Protein AF-A0A534MT32-F1 (afdb_monomer)

Radius of gyration: 15.55 Å; Cα contacts (8 Å, |Δi|>4): 266; chains: 1; bounding box: 40×32×45 Å

Nearest PDB structures (foldseek):
  3tm1-assembly1_A  TM=8.588E-01  e=1.957E-07  Streptantibioticus cattleyicolor
  4ihd-assembly1_A  TM=8.380E-01  e=3.306E-07  Streptantibioticus cattleyicolor
  3s3u-assembly1_A  TM=8.202E-01  e=9.431E-07  Streptantibioticus cattleyicolor
  4ihe-assembly1_A  TM=8.477E-01  e=4.852E-06  Streptantibioticus cattleyicolor
  4ihe-assembly2_B  TM=8.005E-01  e=9.343E-06  Streptantibioticus cattleyicolor

Sequence (139 aa):
MRRRTGCSVVLLTPPAMAFADARGGWPGTYDTAASDLGKTFIERHALLLTGGDVYGFDAAAGIRRFLLERKLASPTGGGKMPAIMGTNIYDLGFADTKGLDYADLGYTACLNASTKPVFEGNVGGGTGATVGPFFGTKG

Secondary structure (DSSP, 8-state):
------EEEEEEEEEEE------SSS--EES-GGGSTT-S--EEEEEEEESSGGGGGGHHHHHHHHHHHTT-SPEETTEE---EEEEE---TTTS--TT--HHHHHHHHHHH--SSPPP-SS-GGGTT--S--TT-S--

Mean predicted aligned error: 4.81 Å

pLDDT: mean 90.81, std 11.31, range [48.75, 98.75]

Structure (mmCIF, N/CA/C/O backbone):
data_AF-A0A534MT32-F1
#
_entry.id   AF-A0A534MT32-F1
#
loop_
_atom_site.group_PDB
_atom_site.id
_atom_site.type_symbol
_atom_site.label_atom_id
_atom_site.label_alt_id
_atom_site.label_comp_id
_atom_site.label_asym_id
_atom_site.label_entity_id
_atom_site.label_seq_id
_atom_site.pdbx_PDB_ins_code
_atom_site.Cartn_x
_atom_site.Cartn_y
_atom_site.Cartn_z
_atom_site.occupancy
_atom_site.B_iso_or_equiv
_atom_site.auth_seq_id
_atom_site.auth_comp_id
_atom_site.auth_asym_id
_atom_site.auth_atom_id
_atom_site.pdbx_PDB_model_num
ATOM 1 N N . MET A 1 1 ? -21.875 4.885 9.426 1.00 48.75 1 MET A N 1
ATOM 2 C CA . MET A 1 1 ? -20.490 5.139 9.883 1.00 48.75 1 MET A CA 1
ATOM 3 C C . MET A 1 1 ? -19.713 5.692 8.699 1.00 48.75 1 MET A C 1
ATOM 5 O O . MET A 1 1 ? -19.973 5.266 7.583 1.00 48.75 1 MET A O 1
ATOM 9 N N . ARG A 1 2 ? -18.835 6.683 8.892 1.00 58.59 2 ARG A N 1
ATOM 10 C CA . ARG A 1 2 ? -17.961 7.169 7.809 1.00 58.59 2 ARG A CA 1
ATOM 11 C C . ARG A 1 2 ? -16.962 6.048 7.486 1.00 58.59 2 ARG A C 1
ATOM 13 O O . ARG A 1 2 ? -16.465 5.426 8.421 1.00 58.59 2 ARG A O 1
ATOM 20 N N . ARG A 1 3 ? -16.690 5.763 6.207 1.00 71.94 3 ARG A N 1
ATOM 21 C CA . ARG A 1 3 ? -15.618 4.828 5.815 1.00 71.94 3 ARG A CA 1
ATOM 22 C C . ARG A 1 3 ? -14.304 5.354 6.409 1.00 71.94 3 ARG A C 1
ATOM 24 O O . ARG A 1 3 ? -13.888 6.455 6.056 1.00 71.94 3 ARG A O 1
ATOM 31 N N . ARG A 1 4 ? -13.723 4.630 7.371 1.00 86.06 4 ARG A N 1
ATOM 32 C CA . ARG A 1 4 ? -12.519 5.027 8.125 1.00 86.06 4 ARG A CA 1
ATOM 33 C C . ARG A 1 4 ? -11.362 4.070 7.836 1.00 86.06 4 ARG A C 1
ATOM 35 O O . ARG A 1 4 ? -10.800 3.508 8.751 1.00 86.06 4 ARG A O 1
ATOM 42 N N . THR A 1 5 ? -11.054 3.837 6.567 1.00 94.69 5 THR A N 1
ATOM 43 C CA . THR A 1 5 ? -9.884 3.052 6.146 1.00 94.69 5 THR A CA 1
ATOM 44 C C . THR A 1 5 ? -9.323 3.650 4.858 1.00 94.69 5 THR A C 1
ATOM 46 O O . THR A 1 5 ? -9.967 4.510 4.248 1.00 94.69 5 THR A O 1
ATOM 49 N N . GLY A 1 6 ? -8.142 3.212 4.437 1.00 95.81 6 GLY A N 1
ATOM 50 C CA . GLY A 1 6 ? -7.504 3.705 3.226 1.00 95.81 6 GLY A CA 1
ATOM 51 C C . GLY A 1 6 ? -6.162 3.040 2.949 1.00 95.81 6 GLY A C 1
ATOM 52 O O . GLY A 1 6 ? -5.774 2.070 3.597 1.00 95.81 6 GLY A O 1
ATOM 53 N N . CYS A 1 7 ? -5.455 3.587 1.967 1.00 97.44 7 CYS A N 1
ATOM 54 C CA . CYS A 1 7 ? -4.158 3.107 1.514 1.00 97.44 7 CYS A CA 1
ATOM 55 C C . CYS A 1 7 ? -3.217 4.298 1.298 1.00 97.44 7 CYS A C 1
ATOM 57 O O . CYS A 1 7 ? -3.627 5.335 0.772 1.00 97.44 7 CYS A O 1
ATOM 59 N N . SER A 1 8 ? -1.964 4.142 1.715 1.00 98.56 8 SER A N 1
ATOM 60 C CA . SER A 1 8 ? -0.849 5.024 1.386 1.00 98.56 8 SER A CA 1
ATOM 61 C C . SER A 1 8 ? 0.154 4.252 0.536 1.00 98.56 8 SER A C 1
ATOM 63 O O . SER A 1 8 ? 0.459 3.092 0.823 1.00 98.56 8 SER A O 1
ATOM 65 N N . VAL A 1 9 ? 0.688 4.910 -0.492 1.00 98.62 9 VAL A N 1
ATOM 66 C CA . VAL A 1 9 ? 1.695 4.330 -1.383 1.00 98.62 9 VAL A CA 1
ATOM 67 C C . VAL A 1 9 ? 2.916 5.230 -1.434 1.00 98.62 9 VAL A C 1
ATOM 69 O O . VAL A 1 9 ? 2.797 6.430 -1.675 1.00 98.62 9 VAL A O 1
ATOM 72 N N . VAL A 1 10 ? 4.093 4.636 -1.262 1.00 98.38 10 VAL A N 1
ATOM 73 C CA . VAL A 1 10 ? 5.375 5.284 -1.553 1.00 98.38 10 VAL A CA 1
ATOM 74 C C . VAL A 1 10 ? 5.863 4.755 -2.894 1.00 98.38 10 VAL A C 1
ATOM 76 O O . VAL A 1 10 ? 6.201 3.580 -2.997 1.00 98.38 10 VAL A O 1
ATOM 79 N N . LEU A 1 11 ? 5.878 5.599 -3.926 1.00 98.00 11 LEU A N 1
ATOM 80 C CA . LEU A 1 11 ? 6.444 5.250 -5.231 1.00 98.00 11 LEU A CA 1
ATOM 81 C C . LEU A 1 11 ? 7.956 5.494 -5.228 1.00 98.00 11 LEU A C 1
ATOM 83 O O . LEU A 1 11 ? 8.417 6.558 -4.819 1.00 98.00 11 LEU A O 1
ATOM 87 N N . LEU A 1 12 ? 8.719 4.519 -5.715 1.00 96.38 12 LEU A N 1
ATOM 88 C CA . LEU A 1 12 ? 10.177 4.569 -5.788 1.00 96.38 12 LEU A CA 1
ATOM 89 C C . LEU A 1 12 ? 10.579 4.831 -7.242 1.00 96.38 12 LEU A C 1
ATOM 91 O O . LEU A 1 12 ? 10.329 4.010 -8.125 1.00 96.38 12 LEU A O 1
ATOM 95 N N . THR A 1 13 ? 11.124 6.019 -7.520 1.00 90.31 13 THR A N 1
ATOM 96 C CA . THR A 1 13 ? 11.591 6.410 -8.861 1.00 90.31 13 THR A CA 1
ATOM 97 C C . THR A 1 13 ? 12.984 7.051 -8.767 1.00 90.31 13 THR A C 1
ATOM 99 O O . THR A 1 13 ? 13.081 8.182 -8.290 1.00 90.31 13 THR A O 1
ATOM 102 N N . PRO A 1 14 ? 14.058 6.368 -9.217 1.00 92.06 14 PRO A N 1
ATOM 103 C CA . PRO A 1 14 ? 14.063 5.002 -9.758 1.00 92.06 14 PRO A CA 1
ATOM 104 C C . PRO A 1 14 ? 13.655 3.949 -8.704 1.00 92.06 14 PRO A C 1
ATOM 106 O O . PRO A 1 14 ? 13.634 4.266 -7.512 1.00 92.06 14 PRO A O 1
ATOM 109 N N . PRO A 1 15 ? 13.321 2.711 -9.120 1.00 93.12 15 PRO A N 1
ATOM 110 C CA . PRO A 1 15 ? 13.141 1.601 -8.188 1.00 93.12 15 PRO A CA 1
ATOM 111 C C . PRO A 1 15 ? 14.349 1.466 -7.258 1.00 93.12 15 PRO A C 1
ATOM 113 O O . PRO A 1 15 ? 15.478 1.765 -7.650 1.00 93.12 15 PRO A O 1
ATOM 116 N N . ALA A 1 16 ? 14.112 1.026 -6.025 1.00 94.50 16 ALA A N 1
ATOM 117 C CA . ALA A 1 16 ? 15.160 0.914 -5.016 1.00 94.50 16 ALA A CA 1
ATOM 118 C C . ALA A 1 16 ? 15.073 -0.422 -4.280 1.00 94.50 16 ALA A C 1
ATOM 120 O O . ALA A 1 16 ? 13.988 -0.985 -4.124 1.00 94.50 16 ALA A O 1
ATOM 121 N N . MET A 1 17 ? 16.215 -0.922 -3.805 1.00 95.00 17 MET A N 1
ATOM 122 C CA . MET A 1 17 ? 16.238 -2.073 -2.905 1.00 95.00 17 MET A CA 1
ATOM 123 C C . MET A 1 17 ? 15.461 -1.746 -1.629 1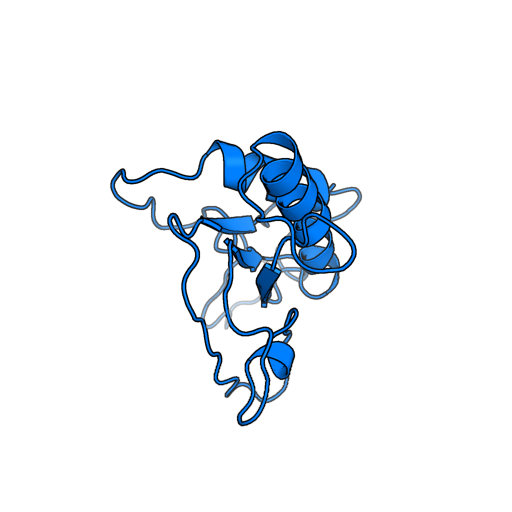.00 95.00 17 MET A C 1
ATOM 125 O O . MET A 1 17 ? 15.680 -0.698 -1.019 1.00 95.00 17 MET A O 1
ATOM 129 N N . ALA A 1 18 ? 14.575 -2.647 -1.218 1.00 95.38 18 ALA A N 1
ATOM 130 C CA . ALA A 1 18 ? 13.809 -2.503 0.012 1.00 95.38 18 ALA A CA 1
ATOM 131 C C . ALA A 1 18 ? 13.861 -3.794 0.824 1.00 95.38 18 ALA A C 1
ATOM 133 O O . ALA A 1 18 ? 13.792 -4.890 0.269 1.00 95.38 18 ALA A O 1
ATOM 134 N N . PHE A 1 19 ? 13.942 -3.640 2.141 1.00 95.81 19 PHE A N 1
ATOM 135 C CA . PHE A 1 19 ? 14.006 -4.716 3.124 1.00 95.81 19 PHE A CA 1
ATOM 136 C C . PHE A 1 19 ? 13.014 -4.409 4.245 1.00 95.81 19 PHE A C 1
ATOM 138 O O . PHE A 1 19 ? 12.740 -3.239 4.521 1.00 95.81 19 PHE A O 1
ATOM 145 N N . ALA A 1 20 ? 12.485 -5.443 4.890 1.00 95.38 20 ALA A N 1
ATOM 146 C CA . ALA A 1 20 ? 11.532 -5.297 5.982 1.00 95.38 20 ALA A CA 1
ATOM 147 C C . ALA A 1 20 ? 11.928 -6.178 7.168 1.00 95.38 20 ALA A C 1
ATOM 149 O O . ALA A 1 20 ? 12.431 -7.283 6.988 1.00 95.38 20 ALA A O 1
ATOM 150 N N . ASP A 1 21 ? 11.659 -5.685 8.374 1.00 95.50 21 ASP A N 1
ATOM 151 C CA . ASP A 1 21 ? 11.805 -6.417 9.631 1.00 95.50 21 ASP A CA 1
ATOM 152 C C . ASP A 1 21 ? 10.470 -6.337 10.381 1.00 95.50 21 ASP A C 1
ATOM 154 O O . ASP A 1 21 ? 10.031 -5.262 10.799 1.00 95.50 21 ASP A O 1
ATOM 158 N N . ALA A 1 22 ? 9.785 -7.473 10.489 1.00 95.19 22 ALA A N 1
ATOM 159 C CA . ALA A 1 22 ? 8.481 -7.568 11.122 1.00 95.19 22 ALA A CA 1
ATOM 160 C C . ALA A 1 22 ? 8.640 -7.984 12.589 1.00 95.19 22 ALA A C 1
ATOM 162 O O . ALA A 1 22 ? 8.960 -9.130 12.891 1.00 95.19 22 ALA A O 1
ATOM 163 N N . ARG A 1 23 ? 8.374 -7.048 13.509 1.00 96.12 23 ARG A N 1
ATOM 164 C CA . ARG A 1 23 ? 8.573 -7.257 14.958 1.00 96.12 23 ARG A CA 1
ATOM 165 C C . ARG A 1 23 ? 7.299 -7.476 15.772 1.00 96.12 23 ARG A C 1
ATOM 167 O O . ARG A 1 23 ? 7.376 -7.758 16.964 1.00 96.12 23 ARG A O 1
ATOM 174 N N . GLY A 1 24 ? 6.129 -7.304 15.161 1.00 93.56 24 GLY A N 1
ATOM 175 C CA . GLY A 1 24 ? 4.850 -7.590 15.813 1.00 93.56 24 GLY A CA 1
ATOM 176 C C . GLY A 1 24 ? 4.616 -9.096 15.954 1.00 93.56 24 GLY A C 1
ATOM 177 O O . GLY A 1 24 ? 5.103 -9.871 15.140 1.00 93.56 24 GLY A O 1
ATOM 178 N N . GLY A 1 25 ? 3.832 -9.515 16.953 1.00 95.38 25 GLY A N 1
ATOM 179 C CA . GLY A 1 25 ? 3.509 -10.937 17.166 1.00 95.38 25 GLY A CA 1
ATOM 180 C C . GLY A 1 25 ? 2.589 -11.550 16.101 1.00 95.38 25 GLY A C 1
ATOM 181 O O . GLY A 1 25 ? 2.528 -12.767 15.972 1.00 95.38 25 GLY A O 1
ATOM 182 N N . TRP A 1 26 ? 1.891 -10.714 15.328 1.00 94.00 26 TRP A N 1
ATOM 183 C CA . TRP A 1 26 ? 1.047 -11.125 14.206 1.00 94.00 26 TRP A CA 1
ATOM 184 C C . TRP A 1 26 ? 1.163 -10.100 13.069 1.00 94.00 26 TRP A C 1
ATOM 186 O O . TRP A 1 26 ? 0.303 -9.234 12.917 1.00 94.00 26 TRP A O 1
ATOM 196 N N . PRO A 1 27 ? 2.257 -10.132 12.293 1.00 94.56 27 PRO A N 1
ATOM 197 C CA . PRO A 1 27 ? 2.470 -9.165 11.232 1.00 94.56 27 PRO A CA 1
ATOM 198 C C . PRO A 1 27 ? 1.712 -9.572 9.963 1.00 94.56 27 PRO A C 1
ATOM 200 O O . PRO A 1 27 ? 1.878 -10.684 9.462 1.00 94.56 27 PRO A O 1
ATOM 203 N N . GLY A 1 28 ? 0.932 -8.657 9.391 1.00 96.56 28 GLY A N 1
ATOM 204 C CA . GLY A 1 28 ? 0.492 -8.777 8.005 1.00 96.56 28 GLY A CA 1
ATOM 205 C C . GLY A 1 28 ? 1.582 -8.248 7.079 1.00 96.56 28 GLY A C 1
ATOM 206 O O . GLY A 1 28 ? 2.019 -7.103 7.205 1.00 96.56 28 GLY A O 1
ATOM 207 N N . THR A 1 29 ? 2.044 -9.072 6.145 1.00 97.19 29 THR A N 1
ATOM 208 C CA . THR A 1 29 ? 3.117 -8.702 5.214 1.00 97.19 29 THR A CA 1
ATOM 209 C C . THR A 1 29 ? 2.724 -9.011 3.780 1.00 97.19 29 THR A C 1
ATOM 211 O O . THR A 1 29 ? 2.041 -9.995 3.502 1.00 97.19 29 THR A O 1
ATOM 214 N N . TYR A 1 30 ? 3.169 -8.155 2.865 1.00 97.69 30 TYR A N 1
ATOM 215 C CA . TYR A 1 30 ? 3.015 -8.334 1.431 1.00 97.69 30 TYR A CA 1
ATOM 216 C C . TYR A 1 30 ? 4.403 -8.354 0.788 1.00 97.69 30 TYR A C 1
ATOM 218 O O . TYR A 1 30 ? 5.114 -7.349 0.822 1.00 97.69 30 TYR A O 1
ATOM 226 N N . ASP A 1 31 ? 4.776 -9.503 0.218 1.00 95.94 31 ASP A N 1
ATOM 227 C CA . ASP A 1 31 ? 6.009 -9.719 -0.563 1.00 95.94 31 ASP A CA 1
ATOM 228 C C . ASP A 1 31 ? 7.327 -9.310 0.138 1.00 95.94 31 ASP A C 1
ATOM 230 O O . ASP A 1 31 ? 8.312 -8.908 -0.491 1.00 95.94 31 ASP A O 1
ATOM 234 N N . THR A 1 32 ? 7.365 -9.401 1.471 1.00 96.31 32 THR A N 1
ATOM 235 C CA . THR A 1 32 ? 8.568 -9.102 2.267 1.00 96.31 32 THR A CA 1
ATOM 236 C C . THR A 1 32 ? 9.610 -10.214 2.169 1.00 96.31 32 THR A C 1
ATOM 238 O O . THR A 1 32 ? 10.795 -9.916 2.071 1.00 96.31 32 THR A O 1
ATOM 241 N N . ALA A 1 33 ? 9.182 -11.481 2.095 1.00 95.31 33 ALA A N 1
ATOM 242 C CA . ALA A 1 33 ? 10.070 -12.648 2.001 1.00 95.31 33 ALA A CA 1
ATOM 243 C C . ALA A 1 33 ? 10.915 -12.681 0.712 1.00 95.31 33 ALA A C 1
ATOM 245 O O . ALA A 1 33 ? 11.964 -13.325 0.657 1.00 95.31 33 ALA A O 1
ATOM 246 N N . ALA A 1 34 ? 10.489 -11.972 -0.339 1.00 92.94 34 ALA A N 1
ATOM 247 C CA . ALA A 1 34 ? 11.285 -11.789 -1.550 1.00 92.94 34 ALA A CA 1
ATOM 248 C C . ALA A 1 34 ? 12.503 -10.867 -1.335 1.00 92.94 34 ALA A C 1
ATOM 250 O O . ALA A 1 34 ? 13.392 -10.844 -2.182 1.00 92.94 34 ALA A O 1
ATOM 251 N N . SER A 1 35 ? 12.567 -10.162 -0.201 1.00 93.50 35 SER A N 1
ATOM 252 C CA . SER A 1 35 ? 13.701 -9.339 0.231 1.00 93.50 35 SER A CA 1
ATOM 253 C C . SER A 1 35 ? 14.510 -9.942 1.379 1.00 93.50 35 SER A C 1
ATOM 255 O O . SER A 1 35 ? 15.334 -9.250 1.969 1.00 93.50 35 SER A O 1
ATOM 257 N N . ASP A 1 36 ? 14.322 -11.221 1.697 1.00 93.38 36 ASP A N 1
ATOM 258 C CA . ASP A 1 36 ? 15.164 -11.885 2.692 1.00 93.38 36 ASP A CA 1
ATOM 259 C C . ASP A 1 36 ? 16.621 -12.030 2.217 1.00 93.38 36 ASP A C 1
ATOM 261 O O . ASP A 1 36 ? 16.964 -11.877 1.038 1.00 93.38 36 ASP A O 1
ATOM 265 N N . LEU A 1 37 ? 17.505 -12.378 3.153 1.00 90.31 37 LEU A N 1
ATOM 266 C CA . LEU A 1 37 ? 18.895 -12.694 2.836 1.00 90.31 37 LEU A CA 1
ATOM 267 C C . LEU A 1 37 ? 18.976 -13.806 1.776 1.00 90.31 37 LEU A C 1
ATOM 269 O O . LEU A 1 37 ? 18.313 -14.841 1.864 1.00 90.31 37 LEU A O 1
ATOM 273 N N . GLY A 1 38 ? 19.812 -13.582 0.760 1.00 91.69 38 GLY A N 1
ATOM 274 C CA . GLY A 1 38 ? 20.023 -14.523 -0.343 1.00 91.69 38 GLY A CA 1
ATOM 275 C C . GLY A 1 38 ? 18.954 -14.492 -1.442 1.00 91.69 38 GLY A C 1
ATOM 276 O O . GLY A 1 38 ? 18.984 -15.346 -2.328 1.00 91.69 38 GLY A O 1
ATOM 277 N N . LYS A 1 39 ? 18.010 -13.542 -1.414 1.00 92.94 39 LYS A N 1
ATOM 278 C CA . LYS A 1 39 ? 17.036 -13.344 -2.498 1.00 92.94 39 LYS A CA 1
ATOM 279 C C . LYS A 1 39 ? 17.549 -12.358 -3.547 1.00 92.94 39 LYS A C 1
ATOM 281 O O . LYS A 1 39 ? 18.399 -11.517 -3.276 1.00 92.94 39 LYS A O 1
ATOM 286 N N . THR A 1 40 ? 17.017 -12.473 -4.762 1.00 89.25 40 THR A N 1
ATOM 287 C CA . THR A 1 40 ? 17.403 -11.648 -5.921 1.00 89.25 40 THR A CA 1
ATOM 288 C C . THR A 1 40 ? 16.318 -10.659 -6.342 1.00 89.25 40 THR A C 1
ATOM 290 O O . THR A 1 40 ? 16.613 -9.660 -6.991 1.00 89.25 40 THR A O 1
ATOM 293 N N . PHE A 1 41 ? 15.063 -10.894 -5.953 1.00 88.94 41 PHE A N 1
ATOM 294 C CA . PHE A 1 41 ? 13.931 -10.025 -6.269 1.00 88.94 41 PHE A CA 1
ATOM 295 C C . PHE A 1 41 ? 13.735 -8.991 -5.154 1.00 88.94 41 PHE A C 1
ATOM 297 O O . PHE A 1 41 ? 12.746 -9.038 -4.429 1.00 88.94 41 PHE A O 1
ATOM 304 N N . ILE A 1 42 ? 14.703 -8.083 -4.982 1.00 92.50 42 ILE A N 1
ATOM 305 C CA . ILE A 1 42 ? 14.799 -7.169 -3.818 1.00 92.50 42 ILE A CA 1
ATOM 306 C C . ILE A 1 42 ? 14.526 -5.692 -4.142 1.00 92.50 42 ILE A C 1
ATOM 308 O O . ILE A 1 42 ? 14.264 -4.892 -3.244 1.00 92.50 42 ILE A O 1
ATOM 312 N N . GLU A 1 43 ? 14.543 -5.316 -5.422 1.00 93.12 43 GLU A N 1
ATOM 313 C CA . GLU A 1 43 ? 14.131 -3.980 -5.856 1.00 93.12 43 GLU A CA 1
ATOM 314 C C . GLU A 1 43 ? 12.608 -3.841 -5.794 1.00 93.12 43 GLU A C 1
ATOM 316 O O . GLU A 1 43 ? 11.862 -4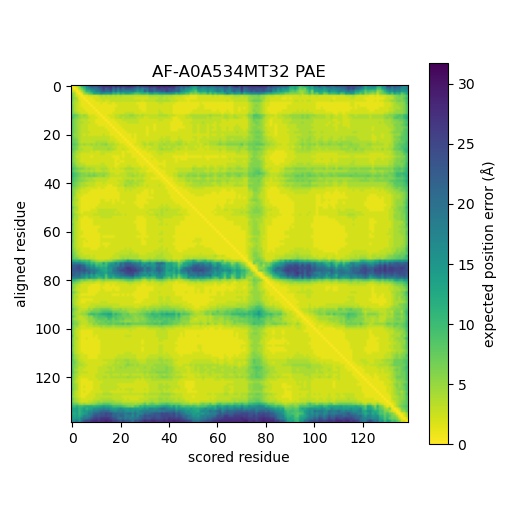.762 -6.139 1.00 93.12 43 GLU A O 1
ATOM 321 N N . ARG A 1 44 ? 12.124 -2.688 -5.337 1.00 95.75 44 ARG A N 1
ATOM 322 C CA . ARG A 1 44 ? 10.703 -2.356 -5.254 1.00 95.75 44 ARG A CA 1
ATOM 323 C C . ARG A 1 44 ? 10.410 -1.087 -6.037 1.00 95.75 44 ARG A C 1
ATOM 325 O O . ARG A 1 44 ? 11.201 -0.149 -6.073 1.00 95.75 44 ARG A O 1
ATOM 332 N N . HIS A 1 45 ? 9.233 -1.080 -6.650 1.00 96.81 45 HIS A N 1
ATOM 333 C CA . HIS A 1 45 ? 8.672 0.065 -7.361 1.00 96.81 45 HIS A CA 1
ATOM 334 C C . HIS A 1 45 ? 7.708 0.847 -6.466 1.00 96.81 45 HIS A C 1
ATOM 336 O O . HIS A 1 45 ? 7.530 2.050 -6.642 1.00 96.81 45 HIS A O 1
ATOM 342 N N . ALA A 1 46 ? 7.069 0.160 -5.516 1.00 98.19 46 ALA A N 1
ATOM 343 C CA . ALA A 1 46 ? 6.139 0.765 -4.580 1.00 98.19 46 ALA A CA 1
ATOM 344 C C . ALA A 1 46 ? 6.190 0.082 -3.208 1.00 98.19 46 ALA A C 1
ATOM 346 O O . ALA A 1 46 ? 6.348 -1.139 -3.121 1.00 98.19 46 ALA A O 1
ATOM 347 N N . LEU A 1 47 ? 5.997 0.876 -2.155 1.00 98.56 47 LEU A N 1
ATOM 348 C CA . LEU A 1 47 ? 5.696 0.398 -0.808 1.00 98.56 47 LEU A CA 1
ATOM 349 C C . LEU A 1 47 ? 4.225 0.682 -0.48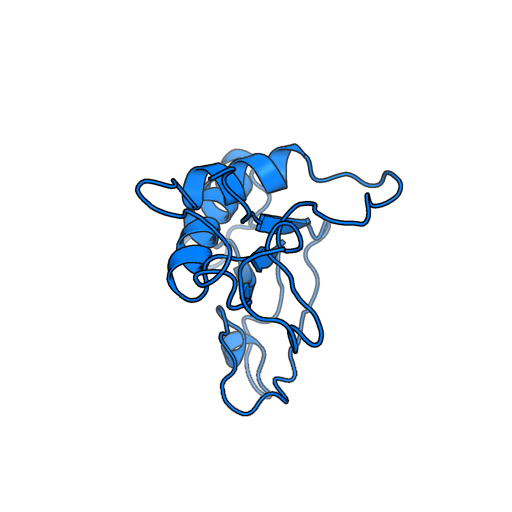0 1.00 98.56 47 LEU A C 1
ATOM 351 O O . LEU A 1 47 ? 3.748 1.794 -0.708 1.00 98.56 47 LEU A O 1
ATOM 355 N N . LEU A 1 48 ? 3.521 -0.315 0.049 1.00 98.62 48 LEU A N 1
ATOM 356 C CA . LEU A 1 48 ? 2.099 -0.293 0.393 1.00 98.62 48 LEU A CA 1
ATOM 357 C C . LEU A 1 48 ? 1.919 -0.277 1.917 1.00 98.62 48 LEU A C 1
ATOM 359 O O . LEU A 1 48 ? 2.375 -1.185 2.608 1.00 98.62 48 LEU A O 1
ATOM 363 N N . LEU A 1 49 ? 1.196 0.722 2.424 1.00 98.44 49 LEU A N 1
ATOM 364 C CA . LEU A 1 49 ? 0.713 0.782 3.804 1.00 98.44 49 LEU A CA 1
ATOM 365 C C . LEU A 1 49 ? -0.812 0.903 3.774 1.00 98.44 49 LEU A C 1
ATOM 367 O O . LEU A 1 49 ? -1.340 1.891 3.261 1.00 98.44 49 LEU A O 1
ATOM 371 N N . THR A 1 50 ? -1.534 -0.088 4.288 1.00 98.25 50 THR A N 1
ATOM 372 C CA . THR A 1 50 ? -2.998 -0.145 4.141 1.00 98.25 50 THR A CA 1
ATOM 373 C C . THR A 1 50 ? -3.723 -0.421 5.450 1.00 98.25 50 THR A C 1
ATOM 375 O O . THR A 1 50 ? -3.261 -1.192 6.284 1.00 98.25 50 THR A O 1
ATOM 378 N N . GLY A 1 51 ? -4.893 0.187 5.610 1.00 96.81 51 GLY A N 1
ATOM 379 C CA . GLY A 1 51 ? -5.907 -0.314 6.530 1.00 96.81 51 GLY A CA 1
ATOM 380 C C . GLY A 1 51 ? -6.643 -1.514 5.927 1.00 96.81 51 GLY A C 1
ATOM 381 O O . GLY A 1 51 ? -6.311 -1.976 4.831 1.00 96.81 51 GLY A O 1
ATOM 382 N N . GLY A 1 52 ? -7.666 -2.009 6.615 1.00 95.38 52 GLY A N 1
ATOM 383 C CA . GLY A 1 52 ? -8.492 -3.118 6.146 1.00 95.38 52 GLY A CA 1
ATOM 384 C C . GLY A 1 52 ? -7.958 -4.506 6.464 1.00 95.38 52 GLY A C 1
ATOM 385 O O . GLY A 1 52 ? -8.511 -5.479 5.954 1.00 95.38 52 GLY A O 1
ATOM 386 N N . ASP A 1 53 ? -6.899 -4.611 7.268 1.00 95.25 53 ASP A N 1
ATOM 387 C CA . ASP A 1 53 ? -6.209 -5.870 7.546 1.00 95.25 53 ASP A CA 1
ATOM 388 C C . ASP A 1 53 ? -5.948 -6.671 6.248 1.00 95.25 53 ASP A C 1
ATOM 390 O O . ASP A 1 53 ? -5.403 -6.121 5.286 1.00 95.25 53 ASP A O 1
ATOM 394 N N . VAL A 1 54 ? -6.282 -7.962 6.196 1.00 95.06 54 VAL A N 1
ATOM 395 C CA . VAL A 1 54 ? -5.993 -8.843 5.055 1.00 95.06 54 VAL A CA 1
ATOM 396 C C . VAL A 1 54 ? -6.683 -8.403 3.763 1.00 95.06 54 VAL A C 1
ATOM 398 O O . VAL A 1 54 ? -6.126 -8.609 2.688 1.00 95.06 54 VAL A O 1
ATOM 401 N N . TYR A 1 55 ? -7.842 -7.741 3.851 1.00 95.56 55 TYR A N 1
ATOM 402 C CA . TYR A 1 55 ? -8.553 -7.208 2.682 1.00 95.56 55 TYR A CA 1
ATOM 403 C C . TYR A 1 55 ? -7.786 -6.050 2.036 1.00 95.56 55 TYR A C 1
ATOM 405 O O . TYR A 1 55 ? -7.834 -5.863 0.823 1.00 95.56 55 TYR A O 1
ATOM 413 N N . GLY A 1 56 ? -7.018 -5.304 2.836 1.00 97.25 56 GLY A N 1
ATOM 414 C CA . GLY A 1 56 ? -6.193 -4.195 2.366 1.00 97.25 56 GLY A CA 1
ATOM 415 C C . GLY A 1 56 ? -5.175 -4.588 1.298 1.00 97.25 56 GLY A C 1
ATOM 416 O O . GLY A 1 56 ? -4.819 -3.768 0.450 1.00 97.25 56 GLY A O 1
ATOM 417 N N . PHE A 1 57 ? -4.720 -5.845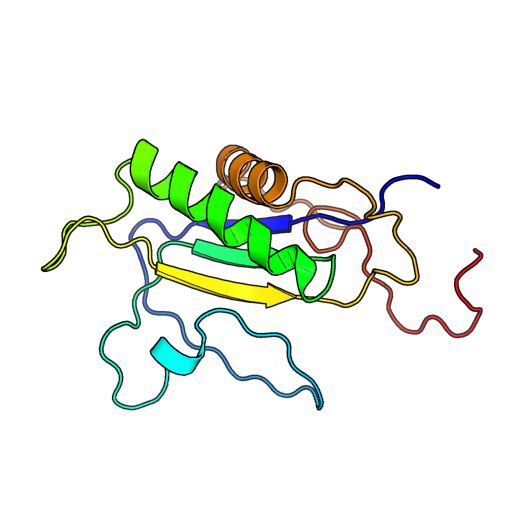 1.288 1.00 98.31 57 PHE A N 1
ATOM 418 C CA . PHE A 1 57 ? -3.733 -6.315 0.314 1.00 98.31 57 PHE A CA 1
ATOM 419 C C . PHE A 1 57 ? -4.247 -6.340 -1.128 1.00 98.31 57 PHE A C 1
ATOM 421 O O . PHE A 1 57 ? -3.435 -6.265 -2.055 1.00 98.31 57 PHE A O 1
ATOM 428 N N . ASP A 1 58 ? -5.564 -6.314 -1.343 1.00 98.12 58 ASP A N 1
ATOM 429 C CA . ASP A 1 58 ? -6.152 -6.145 -2.675 1.00 98.12 58 ASP A CA 1
ATOM 430 C C . ASP A 1 58 ? -5.754 -4.802 -3.319 1.00 98.12 58 ASP A C 1
ATOM 432 O O . ASP A 1 58 ? -5.694 -4.693 -4.548 1.00 98.12 58 ASP A O 1
ATOM 436 N N . ALA A 1 59 ? -5.345 -3.801 -2.525 1.00 98.56 59 ALA A N 1
ATOM 437 C CA . ALA A 1 59 ? -4.791 -2.544 -3.031 1.00 98.56 59 ALA A CA 1
ATOM 438 C C . ALA A 1 59 ? -3.544 -2.738 -3.897 1.00 98.56 59 ALA A C 1
ATOM 440 O O . ALA A 1 59 ? -3.310 -1.968 -4.836 1.00 98.56 59 ALA A O 1
ATOM 441 N N . ALA A 1 60 ? -2.783 -3.812 -3.668 1.00 98.44 60 ALA A N 1
ATOM 442 C CA . ALA A 1 60 ? -1.652 -4.157 -4.515 1.00 98.44 60 ALA A CA 1
ATOM 443 C C . ALA A 1 60 ? -2.070 -4.380 -5.979 1.00 98.44 60 ALA A C 1
ATOM 445 O O . ALA A 1 60 ? -1.286 -4.080 -6.877 1.00 98.44 60 ALA A O 1
ATOM 446 N N . ALA A 1 61 ? -3.296 -4.842 -6.260 1.00 98.19 61 ALA A N 1
ATOM 447 C CA . ALA A 1 61 ? -3.785 -4.994 -7.633 1.00 98.19 61 ALA A CA 1
ATOM 448 C C . ALA A 1 61 ? -3.886 -3.652 -8.370 1.00 98.19 61 ALA A C 1
ATOM 450 O O . ALA A 1 61 ? -3.429 -3.538 -9.511 1.00 98.19 61 ALA A O 1
ATOM 451 N N . GLY A 1 62 ? -4.408 -2.623 -7.703 1.00 98.50 62 GLY A N 1
ATOM 452 C CA . GLY A 1 62 ? -4.465 -1.264 -8.238 1.00 98.50 62 GLY A CA 1
ATOM 453 C C . GLY A 1 62 ? -3.093 -0.654 -8.472 1.00 98.50 62 GLY A C 1
ATOM 454 O O . GLY A 1 62 ? -2.832 -0.084 -9.531 1.00 98.50 62 GLY A O 1
ATOM 455 N N . ILE A 1 63 ? -2.187 -0.841 -7.513 1.00 98.50 63 ILE A N 1
ATOM 456 C CA . ILE A 1 63 ? -0.800 -0.376 -7.618 1.00 98.50 63 ILE A CA 1
ATOM 457 C C . ILE A 1 63 ? -0.103 -1.062 -8.800 1.00 98.50 63 ILE A C 1
ATOM 459 O O . ILE A 1 63 ? 0.526 -0.389 -9.617 1.00 98.50 63 ILE A O 1
ATOM 463 N N . ARG A 1 64 ? -0.264 -2.387 -8.962 1.00 97.12 64 ARG A N 1
ATOM 464 C CA . ARG A 1 64 ? 0.267 -3.119 -10.128 1.00 97.12 64 ARG A CA 1
ATOM 465 C C . ARG A 1 64 ? -0.265 -2.538 -11.434 1.00 97.12 64 ARG A C 1
ATOM 467 O O . ARG A 1 64 ? 0.531 -2.289 -12.339 1.00 97.12 64 ARG A O 1
ATOM 474 N N . ARG A 1 65 ? -1.580 -2.297 -11.526 1.00 97.25 65 ARG A N 1
ATOM 475 C CA . ARG A 1 65 ? -2.210 -1.685 -12.708 1.00 97.25 65 ARG A CA 1
ATOM 476 C C . ARG A 1 65 ? -1.564 -0.338 -13.038 1.00 97.25 65 ARG A C 1
ATOM 478 O O . ARG A 1 65 ? -1.096 -0.156 -14.159 1.00 97.25 65 ARG A O 1
ATOM 485 N N . PHE A 1 66 ? -1.444 0.552 -12.051 1.00 97.62 66 PHE A N 1
ATOM 486 C CA . PHE A 1 66 ? -0.802 1.858 -12.222 1.00 97.62 66 PHE A CA 1
ATOM 487 C C . PHE A 1 66 ? 0.639 1.735 -12.740 1.00 97.62 66 PHE A C 1
ATOM 489 O O . PHE A 1 66 ? 1.007 2.379 -13.723 1.00 97.62 66 PHE A O 1
ATOM 496 N N . LEU A 1 67 ? 1.459 0.886 -12.112 1.00 95.94 67 LEU A N 1
ATOM 497 C CA . LEU A 1 67 ? 2.866 0.711 -12.483 1.00 95.94 67 LEU A CA 1
ATOM 498 C C . LEU A 1 67 ? 3.027 0.186 -13.920 1.00 95.94 67 LEU A C 1
ATOM 500 O O . LEU A 1 67 ? 3.929 0.625 -14.640 1.00 95.94 67 LEU A O 1
ATOM 504 N N . LEU A 1 68 ? 2.149 -0.724 -14.353 1.00 93.62 68 LEU A N 1
ATOM 505 C CA . LEU A 1 68 ? 2.149 -1.268 -15.714 1.00 93.62 68 LEU A CA 1
ATOM 506 C C . LEU A 1 68 ? 1.746 -0.218 -16.755 1.00 93.62 68 LEU A C 1
ATOM 508 O O . LEU A 1 68 ? 2.450 -0.056 -17.758 1.00 93.62 68 LEU A O 1
ATOM 512 N N . GLU A 1 69 ? 0.659 0.514 -16.506 1.00 94.69 69 GLU A N 1
ATOM 513 C CA . GLU A 1 69 ? 0.152 1.569 -17.395 1.00 94.69 69 GLU A CA 1
ATOM 514 C C . GLU A 1 69 ? 1.162 2.709 -17.558 1.00 94.69 69 GLU A C 1
ATOM 516 O O . GLU A 1 69 ? 1.411 3.179 -18.671 1.00 94.69 69 GLU A O 1
ATOM 521 N N . ARG A 1 70 ? 1.817 3.106 -16.461 1.00 93.56 70 ARG A N 1
ATOM 522 C CA . ARG A 1 70 ? 2.858 4.143 -16.457 1.00 93.56 70 ARG A CA 1
ATOM 523 C C . ARG A 1 70 ? 4.220 3.649 -16.946 1.00 93.56 70 ARG A C 1
ATOM 525 O O . ARG A 1 70 ? 5.145 4.450 -17.039 1.00 93.56 70 ARG A O 1
ATOM 532 N N . LYS A 1 71 ? 4.345 2.360 -17.291 1.00 91.19 71 LYS A N 1
ATOM 533 C CA . LYS A 1 71 ? 5.596 1.715 -17.730 1.00 91.19 71 LYS A CA 1
ATOM 534 C C . LYS A 1 71 ? 6.741 1.892 -16.720 1.00 91.19 71 LYS A C 1
ATOM 536 O O . LYS A 1 71 ? 7.897 1.986 -17.116 1.00 91.19 71 LYS A O 1
ATOM 541 N N . LEU 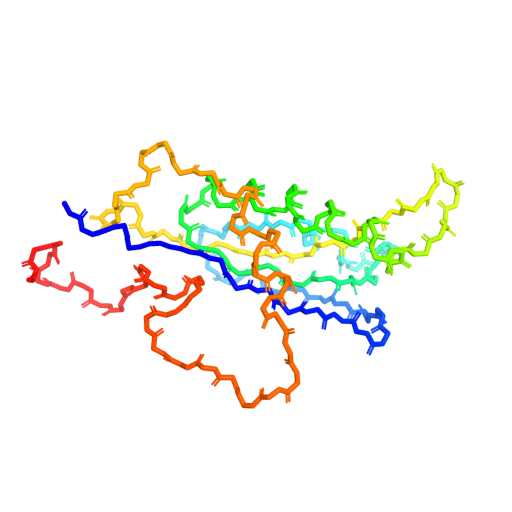A 1 72 ? 6.406 1.930 -15.431 1.00 89.31 72 LEU A N 1
ATOM 542 C CA . LEU A 1 72 ? 7.367 2.104 -14.339 1.00 89.31 72 LEU A CA 1
ATOM 543 C C . LEU A 1 72 ? 8.036 0.786 -13.939 1.00 89.31 72 LEU A C 1
ATOM 545 O O . LEU A 1 72 ? 9.101 0.815 -13.339 1.00 89.31 72 LEU A O 1
ATOM 549 N N . ALA A 1 73 ? 7.441 -0.356 -14.293 1.00 83.88 73 ALA A N 1
ATOM 550 C CA . ALA A 1 73 ? 8.065 -1.664 -14.135 1.00 83.88 73 ALA A CA 1
ATOM 551 C C . ALA A 1 73 ? 8.914 -2.025 -15.364 1.00 83.88 73 ALA A C 1
ATOM 553 O O . ALA A 1 73 ? 8.400 -2.069 -16.489 1.00 83.88 73 ALA A O 1
ATOM 554 N N . SER A 1 74 ? 10.204 -2.292 -15.138 1.00 65.00 74 SER A N 1
ATOM 555 C CA . SER A 1 74 ? 11.149 -2.704 -16.184 1.00 65.00 74 SER A CA 1
ATOM 556 C C . SER A 1 74 ? 10.821 -4.114 -16.704 1.00 65.00 74 SER A C 1
ATOM 558 O O . SER A 1 74 ? 10.350 -4.950 -15.925 1.00 65.00 74 SER A O 1
ATOM 560 N N . PRO A 1 75 ? 11.039 -4.422 -17.997 1.00 60.69 75 PRO A N 1
ATOM 561 C CA . PRO A 1 75 ? 10.944 -5.791 -18.482 1.00 60.69 75 PRO A CA 1
ATOM 562 C C . PRO A 1 75 ? 12.100 -6.634 -17.922 1.00 60.69 75 PRO A C 1
ATOM 564 O O . PRO A 1 75 ? 13.264 -6.363 -18.208 1.00 60.69 75 PRO A O 1
ATOM 567 N N . THR A 1 76 ? 11.785 -7.686 -17.171 1.00 59.19 76 THR A N 1
ATOM 568 C CA . THR A 1 76 ? 12.736 -8.730 -16.767 1.00 59.19 76 THR A CA 1
ATOM 569 C C . THR A 1 76 ? 12.167 -10.096 -17.142 1.00 59.19 76 THR A C 1
ATOM 571 O O . THR A 1 76 ? 11.000 -10.377 -16.879 1.00 59.19 76 THR A O 1
ATOM 574 N N . GLY A 1 77 ? 12.974 -10.951 -17.785 1.00 61.44 77 GLY A N 1
ATOM 575 C CA . GLY A 1 77 ? 12.617 -12.336 -18.132 1.00 61.44 77 GLY A CA 1
ATOM 576 C C . GLY A 1 77 ? 11.230 -12.497 -18.776 1.00 61.44 77 GLY A C 1
ATOM 577 O O . GLY A 1 77 ? 11.079 -12.326 -19.981 1.00 61.44 77 GLY A O 1
ATOM 578 N N . GLY A 1 78 ? 10.223 -12.830 -17.957 1.00 58.16 78 GLY A N 1
ATOM 579 C CA . GLY A 1 78 ? 8.830 -13.088 -18.346 1.00 58.16 78 GLY A CA 1
ATOM 580 C C . GLY A 1 78 ? 7.915 -11.867 -18.543 1.00 58.16 78 GLY A C 1
ATOM 581 O O . GLY A 1 78 ? 6.725 -12.057 -18.781 1.00 58.16 78 GLY A 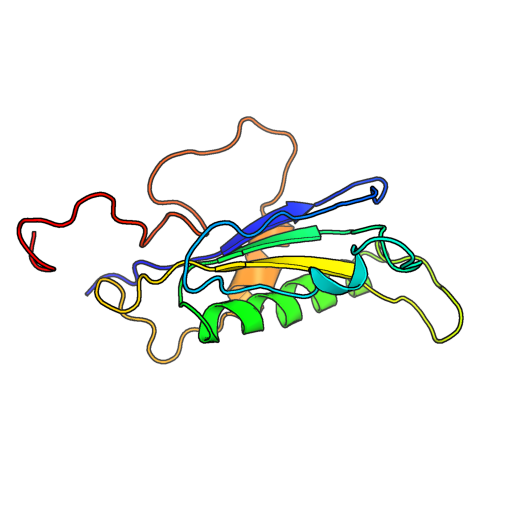O 1
ATOM 582 N N . GLY A 1 79 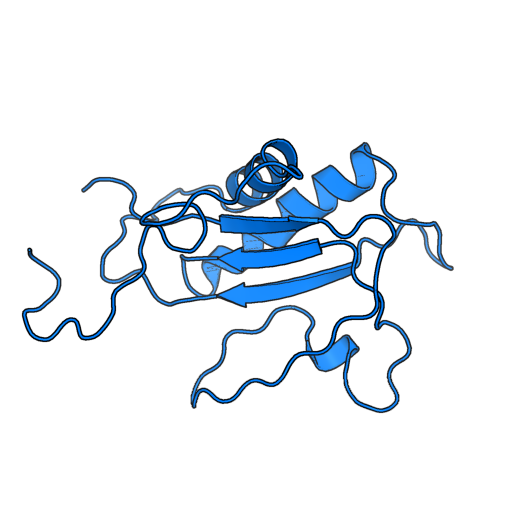? 8.410 -10.628 -18.441 1.00 65.00 79 GLY A N 1
ATOM 583 C CA . GLY A 1 79 ? 7.633 -9.416 -18.747 1.00 65.00 79 GLY A CA 1
ATOM 584 C C . GLY A 1 79 ? 7.930 -8.236 -17.820 1.00 65.00 79 GLY A C 1
ATOM 585 O O . GLY A 1 79 ? 8.917 -8.227 -17.094 1.00 65.00 79 GLY A O 1
ATOM 586 N N . LYS A 1 80 ? 7.074 -7.205 -17.843 1.00 72.62 80 LYS A N 1
ATOM 587 C CA . LYS A 1 80 ? 7.136 -6.105 -16.866 1.00 72.62 80 LYS A CA 1
ATOM 588 C C . LYS A 1 80 ? 6.624 -6.633 -15.533 1.00 72.62 80 LYS A C 1
ATOM 590 O O . LYS A 1 80 ? 5.434 -6.923 -15.443 1.00 72.62 80 LYS A O 1
ATOM 595 N N . MET A 1 81 ? 7.489 -6.767 -14.531 1.00 84.75 81 MET A N 1
ATOM 596 C CA . MET A 1 81 ? 7.116 -7.328 -13.229 1.00 84.75 81 MET A CA 1
ATOM 597 C C . MET A 1 81 ? 7.090 -6.224 -12.162 1.00 84.75 81 MET A C 1
ATOM 599 O O . MET A 1 81 ? 8.143 -5.848 -11.644 1.00 84.75 81 MET A O 1
ATOM 603 N N . PRO A 1 82 ? 5.914 -5.652 -11.834 1.00 92.25 82 PRO A N 1
ATOM 604 C CA . PRO A 1 82 ? 5.814 -4.667 -10.770 1.00 92.25 82 PRO A CA 1
ATOM 605 C C . PRO A 1 82 ? 6.098 -5.331 -9.423 1.00 92.25 82 PRO A C 1
ATOM 607 O O . PRO A 1 82 ? 5.361 -6.212 -8.986 1.00 92.25 82 PRO A O 1
ATOM 610 N N . ALA A 1 83 ? 7.161 -4.880 -8.769 1.00 94.38 83 ALA A N 1
ATOM 611 C CA . ALA A 1 83 ? 7.552 -5.329 -7.438 1.00 94.38 83 ALA A CA 1
ATOM 612 C C . ALA A 1 83 ? 6.994 -4.369 -6.377 1.00 94.38 83 ALA A C 1
ATOM 614 O O . ALA A 1 83 ? 7.337 -3.181 -6.374 1.00 94.38 83 ALA A O 1
ATOM 615 N N . ILE A 1 84 ? 6.129 -4.876 -5.500 1.00 97.62 84 ILE A N 1
ATOM 616 C CA . ILE A 1 84 ? 5.438 -4.108 -4.457 1.00 97.62 84 ILE A CA 1
ATOM 617 C C . ILE A 1 84 ? 5.689 -4.817 -3.139 1.00 97.62 84 ILE A C 1
ATOM 619 O O . ILE A 1 84 ? 5.433 -6.008 -3.052 1.00 97.62 84 ILE A O 1
ATOM 623 N N . MET A 1 85 ? 6.139 -4.090 -2.125 1.00 98.12 85 MET A N 1
ATOM 624 C CA . MET A 1 85 ? 6.244 -4.598 -0.756 1.00 98.12 85 MET A CA 1
ATOM 625 C C . MET A 1 85 ? 5.269 -3.835 0.128 1.00 98.12 85 MET A C 1
ATOM 627 O O . MET A 1 85 ? 5.001 -2.667 -0.135 1.00 98.12 85 MET A O 1
ATOM 631 N N . GLY A 1 86 ? 4.747 -4.439 1.187 1.00 98.00 86 GLY A N 1
ATOM 632 C CA . GLY A 1 86 ? 3.894 -3.687 2.093 1.00 98.00 86 GLY A CA 1
ATOM 633 C C . GLY A 1 86 ? 3.510 -4.393 3.373 1.00 98.00 86 GLY A C 1
ATOM 634 O O . GLY A 1 86 ? 3.925 -5.518 3.655 1.00 98.00 86 GLY A O 1
ATOM 635 N N . THR A 1 87 ? 2.684 -3.698 4.140 1.00 98.44 87 THR A N 1
ATOM 636 C CA . THR A 1 87 ? 2.086 -4.184 5.379 1.00 98.44 87 THR A CA 1
ATOM 637 C C . THR A 1 87 ? 0.717 -3.541 5.579 1.00 98.44 87 THR A C 1
ATOM 639 O O . THR A 1 87 ? 0.333 -2.609 4.861 1.00 98.44 87 THR A O 1
ATOM 642 N N . ASN A 1 88 ? -0.030 -4.066 6.539 1.00 97.81 88 ASN A N 1
ATOM 643 C CA . ASN A 1 88 ? -1.366 -3.619 6.872 1.00 97.81 88 ASN A CA 1
ATOM 644 C C . ASN A 1 88 ? -1.481 -3.246 8.360 1.00 97.81 88 ASN A C 1
ATOM 646 O O . ASN A 1 88 ? -0.600 -3.528 9.172 1.00 97.81 88 ASN A O 1
ATOM 650 N N . ILE A 1 89 ? -2.597 -2.613 8.710 1.00 96.75 89 ILE A N 1
ATOM 651 C CA . ILE A 1 89 ? -3.064 -2.485 10.089 1.00 96.75 89 ILE A CA 1
ATOM 652 C C . ILE A 1 89 ? -4.488 -3.020 10.210 1.00 96.75 89 ILE A C 1
ATOM 654 O O . ILE A 1 89 ? -5.267 -3.004 9.251 1.00 96.75 89 ILE A O 1
ATOM 658 N N . TYR A 1 90 ? -4.847 -3.440 11.420 1.00 94.44 90 TYR A N 1
ATOM 659 C CA . TYR A 1 90 ? -6.221 -3.777 11.761 1.00 94.44 90 TYR A CA 1
ATOM 660 C C . TYR A 1 90 ? -6.996 -2.515 12.158 1.00 94.44 90 TYR A C 1
ATOM 662 O O . TYR A 1 90 ? -6.816 -1.980 13.250 1.00 94.44 90 TYR A O 1
ATOM 670 N N . ASP A 1 91 ? -7.892 -2.061 11.283 1.00 93.44 91 ASP A N 1
ATOM 671 C CA . ASP A 1 91 ? -8.852 -0.979 11.552 1.00 93.44 91 ASP A CA 1
ATOM 672 C C . ASP A 1 91 ? -10.320 -1.425 11.385 1.00 93.44 91 ASP A C 1
ATOM 674 O O . ASP A 1 91 ? -11.244 -0.633 11.581 1.00 93.44 91 ASP A O 1
ATOM 678 N N . LEU A 1 92 ? -10.554 -2.713 11.099 1.00 90.88 92 LEU A N 1
ATOM 679 C CA . LEU A 1 92 ? -11.879 -3.289 10.826 1.00 90.88 92 LEU A CA 1
ATOM 680 C C . LEU A 1 92 ? -12.865 -3.128 11.995 1.00 90.88 92 LEU A C 1
ATOM 682 O O . LEU A 1 92 ? -14.073 -3.078 11.788 1.00 90.88 92 LEU A O 1
ATOM 686 N N . GLY A 1 93 ? -12.365 -3.002 13.228 1.00 86.62 93 GLY A N 1
ATOM 687 C CA . GLY A 1 93 ? -13.192 -2.714 14.407 1.00 86.62 93 GLY A CA 1
ATOM 688 C C . GLY A 1 93 ? -13.719 -1.272 14.484 1.00 86.62 93 GLY A C 1
ATOM 689 O O . GLY A 1 93 ? -14.617 -0.990 15.277 1.00 86.62 93 GLY A O 1
ATOM 690 N N . PHE A 1 94 ? -13.170 -0.358 13.679 1.00 83.06 94 PHE A N 1
ATOM 691 C CA . PHE A 1 94 ? -13.445 1.083 13.722 1.00 83.06 94 PHE A CA 1
ATOM 692 C C . PHE A 1 94 ? -13.905 1.651 12.367 1.00 83.06 94 PHE A C 1
ATOM 694 O O . PHE A 1 94 ? -14.404 2.788 12.315 1.00 83.06 94 PHE A O 1
ATOM 701 N N . ALA A 1 95 ? -13.769 0.870 11.293 1.00 84.69 95 ALA A N 1
ATOM 702 C CA . ALA A 1 95 ? -14.063 1.232 9.914 1.00 84.69 95 ALA A CA 1
ATOM 703 C C . ALA A 1 95 ? -15.195 0.384 9.316 1.00 84.69 95 ALA A C 1
ATOM 705 O O . ALA A 1 95 ? -15.247 -0.825 9.505 1.00 84.69 95 ALA A O 1
ATOM 706 N N . ASP A 1 96 ? -16.076 1.012 8.530 1.00 85.62 96 ASP A N 1
ATOM 707 C CA . ASP A 1 96 ? -16.977 0.283 7.631 1.00 85.62 96 ASP A CA 1
ATOM 708 C C . ASP A 1 96 ? -16.257 0.021 6.301 1.00 85.62 96 ASP A C 1
ATOM 710 O O . ASP A 1 96 ? -16.032 0.949 5.517 1.00 85.62 96 ASP A O 1
ATOM 714 N N . THR A 1 97 ? -15.857 -1.232 6.083 1.00 86.56 97 THR A N 1
ATOM 715 C CA . THR A 1 97 ? -15.110 -1.684 4.897 1.00 86.56 97 THR A CA 1
ATOM 716 C C . THR A 1 97 ? -15.971 -2.476 3.915 1.00 86.56 97 THR A C 1
ATOM 718 O O . THR A 1 97 ? -15.481 -2.944 2.885 1.00 86.56 97 THR A O 1
ATOM 721 N N . LYS A 1 98 ? -17.277 -2.615 4.181 1.00 87.56 98 LYS A N 1
ATOM 722 C CA . LYS A 1 98 ? -18.167 -3.420 3.341 1.00 87.56 98 LYS A CA 1
ATOM 723 C C . LYS A 1 98 ? -18.280 -2.820 1.935 1.00 87.56 98 LYS A C 1
ATOM 725 O O . LYS A 1 98 ? -18.674 -1.665 1.757 1.00 87.56 98 LYS A O 1
ATOM 730 N N . GLY A 1 99 ? -17.972 -3.638 0.925 1.00 86.31 99 GLY A N 1
ATOM 731 C CA . GLY A 1 99 ? -18.040 -3.242 -0.486 1.00 86.31 99 GLY A CA 1
ATOM 732 C C . GLY A 1 99 ? -17.019 -2.170 -0.873 1.00 86.31 99 GLY A C 1
ATOM 733 O O . GLY A 1 99 ? -17.273 -1.386 -1.787 1.00 86.31 99 GLY A O 1
ATOM 734 N N . LEU A 1 100 ? -15.909 -2.072 -0.139 1.00 91.56 100 LEU A N 1
ATOM 735 C CA . LEU A 1 100 ? -14.796 -1.210 -0.504 1.00 91.56 100 LEU A CA 1
ATOM 736 C C . LEU A 1 100 ? -13.948 -1.884 -1.587 1.00 91.56 100 LEU A C 1
ATOM 738 O O . LEU A 1 100 ? -13.558 -3.038 -1.437 1.00 91.56 100 LEU A O 1
ATOM 742 N N . ASP A 1 101 ? -13.649 -1.150 -2.655 1.00 96.06 101 ASP A N 1
ATOM 743 C CA . ASP A 1 101 ? -12.707 -1.592 -3.679 1.00 96.06 101 ASP A CA 1
ATOM 744 C C . ASP A 1 101 ? -11.296 -1.138 -3.291 1.00 96.06 101 ASP A C 1
ATOM 746 O O . ASP A 1 101 ? -10.893 0.003 -3.527 1.00 96.06 101 ASP A O 1
ATOM 750 N N . TYR A 1 102 ? -10.542 -2.030 -2.651 1.00 97.25 102 TYR A N 1
ATOM 751 C CA . TYR A 1 102 ? -9.160 -1.746 -2.274 1.00 97.25 102 TYR A CA 1
ATOM 752 C C . TYR A 1 102 ? -8.254 -1.553 -3.492 1.00 97.25 102 TYR A C 1
ATOM 754 O O . TYR A 1 102 ? -7.323 -0.751 -3.417 1.00 97.25 102 TYR A O 1
ATOM 762 N N . ALA A 1 103 ? -8.530 -2.208 -4.625 1.00 98.44 103 ALA A N 1
ATOM 763 C CA . ALA A 1 103 ? -7.744 -2.012 -5.837 1.00 98.44 103 ALA A CA 1
ATOM 764 C C . ALA A 1 103 ? -7.886 -0.570 -6.348 1.00 98.44 103 ALA A C 1
ATOM 766 O O . ALA A 1 103 ? -6.885 0.060 -6.694 1.00 98.44 103 ALA A O 1
ATOM 767 N N . ASP A 1 104 ? -9.091 -0.001 -6.328 1.00 98.12 104 ASP A N 1
ATOM 768 C CA . ASP A 1 104 ? -9.278 1.415 -6.661 1.00 98.12 104 ASP A CA 1
ATOM 769 C C . ASP A 1 104 ? -8.546 2.351 -5.682 1.00 98.12 104 ASP A C 1
ATOM 771 O O . ASP A 1 104 ? -7.887 3.305 -6.110 1.00 98.12 104 ASP A O 1
ATOM 775 N N . LEU A 1 105 ? -8.551 2.030 -4.380 1.00 97.50 105 LEU A N 1
ATOM 776 C CA . LEU A 1 105 ? -7.780 2.781 -3.381 1.00 97.50 105 LEU A CA 1
ATOM 777 C C . LEU A 1 105 ? -6.278 2.770 -3.676 1.00 97.50 105 LEU A C 1
ATOM 779 O O . LEU A 1 105 ? -5.647 3.826 -3.650 1.00 97.50 105 LEU A O 1
ATOM 783 N N . GLY A 1 106 ? -5.704 1.604 -3.980 1.00 98.56 106 GLY A N 1
ATOM 784 C CA . GLY A 1 106 ? -4.284 1.478 -4.310 1.00 98.56 106 GLY A CA 1
ATOM 785 C C . GLY A 1 106 ? -3.906 2.241 -5.581 1.00 98.56 106 GLY A C 1
ATOM 786 O O . GLY A 1 106 ? -2.901 2.951 -5.607 1.00 98.56 106 GLY A O 1
ATOM 787 N N . TYR A 1 107 ? -4.741 2.161 -6.621 1.00 98.75 107 TYR A N 1
ATOM 788 C CA . TYR A 1 107 ? -4.531 2.902 -7.868 1.00 98.75 107 TYR A CA 1
ATOM 789 C C . TYR A 1 107 ? -4.611 4.423 -7.648 1.00 98.75 107 TYR A C 1
ATOM 791 O O . TYR A 1 107 ? -3.751 5.175 -8.113 1.00 98.75 107 TYR A O 1
ATOM 799 N N . THR A 1 108 ? -5.609 4.878 -6.891 1.00 98.38 108 THR A N 1
ATOM 800 C CA . THR A 1 108 ? -5.803 6.295 -6.556 1.00 98.38 108 THR A CA 1
ATOM 801 C C . THR A 1 108 ? -4.679 6.830 -5.667 1.00 98.38 108 THR A C 1
ATOM 803 O O . THR A 1 108 ? -4.203 7.945 -5.880 1.00 98.38 108 THR A O 1
ATOM 806 N N . ALA A 1 109 ? -4.188 6.034 -4.714 1.00 98.44 109 ALA A N 1
ATOM 807 C CA . ALA A 1 109 ? -3.031 6.394 -3.899 1.00 98.44 109 ALA A CA 1
ATOM 808 C C . ALA A 1 109 ? -1.772 6.605 -4.760 1.00 98.44 109 ALA A C 1
ATOM 810 O O . ALA A 1 109 ? -1.045 7.571 -4.536 1.00 98.44 109 ALA A O 1
ATOM 811 N N . CYS A 1 110 ? -1.556 5.784 -5.795 1.00 98.44 110 CYS A N 1
ATOM 812 C CA . CYS A 1 110 ? -0.485 6.017 -6.766 1.00 98.44 110 CYS A CA 1
ATOM 813 C C . CYS A 1 110 ? -0.672 7.306 -7.579 1.00 98.44 110 CYS A C 1
ATOM 815 O O . CYS A 1 110 ? 0.303 8.017 -7.804 1.00 98.44 110 CYS A O 1
ATOM 817 N N . LEU A 1 111 ? -1.898 7.623 -8.018 1.00 98.31 111 LEU A N 1
ATOM 818 C CA . LEU A 1 111 ? -2.179 8.877 -8.735 1.00 98.31 111 LEU A CA 1
ATOM 819 C C . LEU A 1 111 ? -1.900 10.116 -7.875 1.00 98.31 111 LEU A C 1
ATOM 821 O O . LEU A 1 111 ? -1.446 11.132 -8.397 1.00 98.31 111 LEU A O 1
ATOM 825 N N . ASN A 1 112 ? -2.177 10.024 -6.574 1.00 97.88 112 ASN A N 1
ATOM 826 C CA . ASN A 1 112 ? -1.998 11.117 -5.621 1.00 97.88 112 ASN A CA 1
ATOM 827 C C . ASN A 1 112 ? -0.572 11.208 -5.056 1.00 97.88 112 ASN A C 1
ATOM 829 O O . ASN A 1 112 ? -0.233 12.210 -4.420 1.00 97.88 112 ASN A O 1
ATOM 833 N N . ALA A 1 113 ? 0.261 10.184 -5.261 1.00 97.50 113 ALA A N 1
ATOM 834 C CA . ALA A 1 113 ? 1.644 10.184 -4.810 1.00 97.50 113 ALA A CA 1
ATOM 835 C C . ALA A 1 113 ? 2.425 11.336 -5.465 1.00 97.50 113 ALA A C 1
ATOM 837 O O . ALA A 1 113 ? 2.325 11.594 -6.665 1.00 97.50 113 ALA A O 1
ATOM 838 N N . SER A 1 114 ? 3.207 12.056 -4.663 1.00 96.44 114 SER A N 1
ATOM 839 C CA . SER A 1 114 ? 3.982 13.206 -5.128 1.00 96.44 114 SER A CA 1
ATOM 840 C C . SER A 1 114 ? 5.201 13.447 -4.240 1.00 96.44 114 SER A C 1
ATOM 842 O O . SER A 1 114 ? 5.340 12.835 -3.186 1.00 96.44 114 SER A O 1
ATOM 844 N N . THR A 1 115 ? 6.067 14.370 -4.656 1.00 96.62 115 THR A N 1
ATOM 845 C CA . THR A 1 115 ? 7.232 14.837 -3.886 1.00 96.62 115 THR A CA 1
ATOM 846 C C . THR A 1 115 ? 6.925 16.039 -2.985 1.00 96.62 115 THR A C 1
ATOM 848 O O . THR A 1 115 ? 7.836 16.621 -2.397 1.00 96.62 115 THR A O 1
ATOM 851 N N . LYS A 1 116 ? 5.655 16.458 -2.893 1.00 96.81 116 LYS A N 1
ATOM 852 C CA . LYS A 1 116 ? 5.223 17.540 -1.996 1.00 96.81 116 LYS A CA 1
ATOM 853 C C . LYS A 1 116 ? 5.314 17.088 -0.529 1.00 96.81 116 LYS A C 1
ATOM 855 O O . LYS A 1 116 ? 5.374 15.883 -0.283 1.00 96.81 116 LYS A O 1
ATOM 860 N N . PRO A 1 117 ? 5.287 18.023 0.443 1.00 96.69 117 PRO A N 1
ATOM 861 C CA . PRO A 1 117 ? 5.183 17.666 1.855 1.00 96.69 117 PRO A CA 1
ATOM 862 C C . PRO A 1 117 ? 4.085 16.625 2.100 1.00 96.69 117 PRO A C 1
ATOM 864 O O . PRO A 1 117 ? 2.980 16.741 1.564 1.00 96.69 117 PRO A O 1
ATOM 867 N N . VAL A 1 118 ? 4.418 15.592 2.875 1.00 96.25 118 VAL A N 1
ATOM 868 C CA . VAL A 1 118 ? 3.526 14.460 3.142 1.00 96.25 118 VAL A CA 1
ATOM 869 C C . VAL A 1 118 ? 2.403 14.924 4.064 1.00 96.25 118 VAL A C 1
ATOM 871 O O . VAL A 1 118 ? 2.660 15.507 5.111 1.00 96.25 118 VAL A O 1
ATOM 874 N N . PHE A 1 119 ? 1.154 14.676 3.671 1.00 95.00 119 PHE A N 1
ATOM 875 C CA . PHE A 1 119 ? 0.008 14.951 4.532 1.00 95.00 119 PHE A CA 1
ATOM 876 C C . PHE A 1 119 ? -0.030 13.969 5.705 1.00 95.00 119 PHE A C 1
ATOM 878 O O . PHE A 1 119 ? 0.139 12.765 5.518 1.00 95.00 119 PHE A O 1
ATOM 885 N N . GLU A 1 120 ? -0.311 14.488 6.897 1.00 95.69 120 GLU A N 1
ATOM 886 C CA . GLU A 1 120 ? -0.361 13.727 8.147 1.00 95.69 120 GLU A CA 1
ATOM 887 C C . GLU A 1 120 ? -1.784 13.693 8.736 1.00 95.69 120 GLU A C 1
ATOM 889 O O . GLU A 1 120 ? -2.677 14.437 8.320 1.00 95.69 120 GLU A O 1
ATOM 894 N N . GLY A 1 121 ? -2.001 12.818 9.722 1.00 94.38 121 GLY A N 1
ATOM 895 C CA . GLY A 1 121 ? -3.291 12.619 10.389 1.00 94.38 121 GLY A CA 1
ATOM 896 C C . GLY A 1 121 ? -4.084 11.443 9.814 1.00 94.38 121 GLY A C 1
ATOM 897 O O . GLY A 1 121 ? -3.515 10.425 9.425 1.00 94.38 121 GLY A O 1
ATOM 898 N N . ASN A 1 122 ? -5.413 11.571 9.758 1.00 93.75 122 ASN A N 1
ATOM 899 C CA . ASN A 1 122 ? -6.325 10.489 9.357 1.00 93.75 122 ASN A CA 1
ATOM 900 C C . ASN A 1 122 ? -6.405 10.324 7.827 1.00 93.75 122 ASN A C 1
ATOM 902 O O . ASN A 1 122 ? -7.486 10.387 7.234 1.00 93.75 122 ASN A O 1
ATOM 906 N N . VAL A 1 123 ? -5.262 10.108 7.181 1.00 95.31 123 VAL A N 1
ATOM 907 C CA . VAL A 1 123 ? -5.120 10.007 5.723 1.00 95.31 123 VAL A CA 1
ATOM 908 C C . VAL A 1 123 ? -4.524 8.664 5.302 1.00 95.31 123 VAL A C 1
ATOM 910 O O . VAL A 1 123 ? -3.737 8.060 6.030 1.00 95.31 123 VAL A O 1
ATOM 913 N N . GLY A 1 124 ? -4.899 8.199 4.108 1.00 95.94 124 GLY A N 1
ATOM 914 C CA . GLY A 1 124 ? -4.391 6.958 3.520 1.00 95.94 124 GLY A CA 1
ATOM 915 C C . GLY 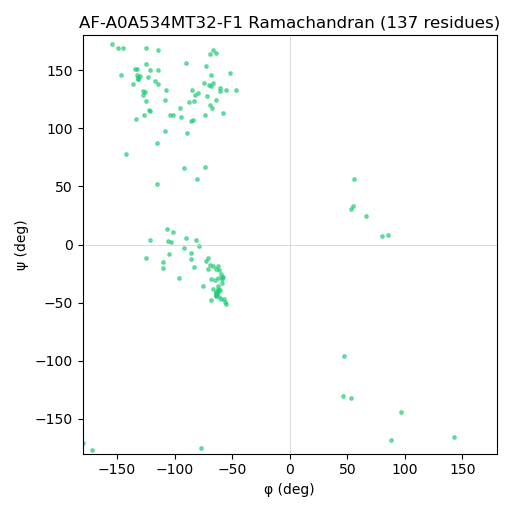A 1 124 ? -4.537 5.750 4.450 1.00 95.94 124 GLY A C 1
ATOM 916 O O . GLY A 1 124 ? -5.599 5.531 5.030 1.00 95.94 124 GLY A O 1
ATOM 917 N N . GLY A 1 125 ? -3.468 4.967 4.615 1.00 95.50 125 GLY A N 1
ATOM 918 C CA . GLY A 1 125 ? -3.449 3.818 5.533 1.00 95.50 125 GLY A CA 1
ATOM 919 C C . GLY A 1 125 ? -3.667 4.189 7.008 1.00 95.50 125 GLY A C 1
ATOM 920 O O . GLY A 1 125 ? -4.045 3.336 7.802 1.00 95.50 125 GLY A O 1
ATOM 921 N N . GLY A 1 126 ? -3.479 5.462 7.375 1.00 94.88 126 GLY A N 1
ATOM 922 C CA . GLY A 1 126 ? -3.704 5.983 8.724 1.00 94.88 126 GLY A CA 1
ATOM 923 C C . GLY A 1 126 ? -5.149 6.397 9.013 1.00 94.88 126 GLY A C 1
ATOM 924 O O . GLY A 1 126 ? -5.470 6.702 10.156 1.00 94.88 126 GLY A O 1
ATOM 925 N N . THR A 1 127 ? -6.050 6.407 8.022 1.00 94.25 127 THR A N 1
ATOM 926 C CA . THR A 1 127 ? -7.428 6.906 8.196 1.00 94.25 127 THR A CA 1
ATOM 927 C C . THR A 1 127 ? -8.221 6.163 9.278 1.00 94.25 127 THR A C 1
ATOM 929 O O . THR A 1 127 ? -9.061 6.776 9.940 1.00 94.25 127 THR A O 1
ATOM 932 N N . GLY A 1 128 ? -7.962 4.867 9.454 1.00 92.00 128 GLY A N 1
ATOM 933 C CA . GLY A 1 128 ? -8.575 4.023 10.483 1.00 92.00 128 GLY A CA 1
ATOM 934 C C . GLY A 1 128 ? -7.689 3.724 11.683 1.00 92.00 128 GLY A C 1
ATOM 935 O O . GLY A 1 128 ? -8.096 2.962 12.558 1.00 92.00 128 GLY A O 1
ATOM 936 N N . ALA A 1 129 ? -6.477 4.278 11.720 1.00 93.00 129 ALA A N 1
ATOM 937 C CA . ALA A 1 129 ? -5.502 3.935 12.740 1.00 93.00 129 ALA A CA 1
ATOM 938 C C . ALA A 1 129 ? -5.956 4.403 14.128 1.00 93.00 129 ALA A C 1
ATOM 940 O O . ALA A 1 129 ? -6.452 5.515 14.312 1.00 93.00 129 ALA A O 1
ATOM 941 N N . THR A 1 130 ? -5.730 3.553 15.126 1.00 90.62 130 THR A N 1
ATOM 942 C CA . THR A 1 130 ? -5.975 3.862 16.537 1.00 90.62 130 THR A CA 1
ATOM 943 C C . THR A 1 130 ? -4.766 3.462 17.366 1.00 90.62 130 THR A C 1
ATOM 945 O O . THR A 1 130 ? -4.180 2.408 17.125 1.00 90.62 130 THR A O 1
ATOM 948 N N . VAL A 1 131 ? -4.428 4.260 18.377 1.00 90.06 131 VAL A N 1
ATOM 949 C CA . VAL A 1 131 ? -3.344 3.974 19.325 1.00 90.06 131 VAL A CA 1
ATOM 950 C C . VAL A 1 131 ? -3.922 4.022 20.734 1.00 90.06 131 VAL A C 1
ATOM 952 O O . VAL A 1 131 ? -4.529 5.019 21.111 1.00 90.06 131 VAL A O 1
ATOM 955 N N . GLY A 1 132 ? -3.768 2.934 21.494 1.00 87.69 132 GLY A N 1
ATOM 956 C CA . GLY A 1 132 ? -4.304 2.815 22.855 1.00 87.69 132 GLY A CA 1
ATOM 957 C C . GLY A 1 132 ? -5.820 3.055 22.972 1.00 87.69 132 GLY A C 1
ATOM 958 O O . GLY A 1 132 ? -6.218 3.926 23.745 1.00 87.69 132 GLY A O 1
ATOM 959 N N . PRO A 1 133 ? -6.6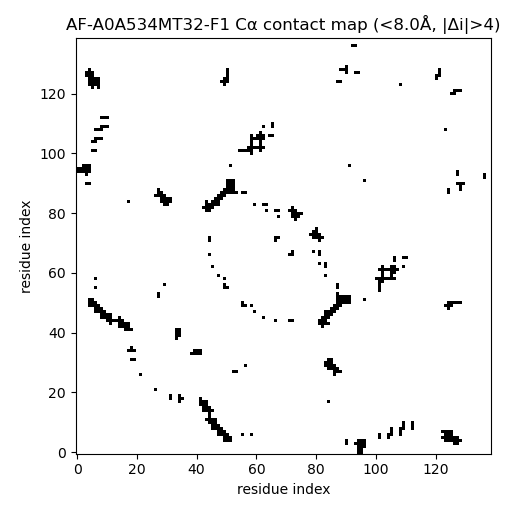91 2.327 22.241 1.00 75.88 133 PRO A N 1
ATOM 960 C CA . PRO A 1 133 ? -8.144 2.490 22.339 1.00 75.88 133 PRO A CA 1
ATOM 961 C C . PRO A 1 133 ? -8.695 1.893 23.651 1.00 75.88 133 PRO A C 1
ATOM 963 O O . PRO A 1 133 ? -9.425 0.904 23.650 1.00 75.88 133 PRO A O 1
ATOM 966 N N . PHE A 1 134 ? -8.344 2.488 24.793 1.00 70.75 134 PHE A N 1
ATOM 967 C CA . PHE A 1 134 ? -8.731 2.009 26.127 1.00 70.75 134 PHE A CA 1
ATOM 968 C C . PHE A 1 134 ? -10.223 2.216 26.439 1.00 70.75 134 PHE A C 1
ATOM 970 O O . PHE A 1 134 ? -10.773 1.517 27.283 1.00 70.75 134 PHE A O 1
ATOM 977 N N . PHE A 1 135 ? -10.891 3.137 25.735 1.00 68.38 135 PHE A N 1
ATOM 978 C CA . PHE A 1 135 ? -12.307 3.478 25.942 1.00 68.38 135 PHE A CA 1
ATOM 979 C C . PHE A 1 135 ? -13.264 2.841 24.912 1.00 68.38 135 PHE A C 1
ATOM 981 O O . PHE A 1 135 ? -14.445 3.178 24.868 1.00 68.38 135 PHE A O 1
ATOM 988 N N . GLY A 1 136 ? -12.785 1.892 24.099 1.00 66.25 136 GLY A N 1
ATOM 989 C CA . GLY A 1 136 ? -13.599 1.155 23.125 1.00 66.25 136 GLY A CA 1
ATOM 990 C C . GLY A 1 136 ? -13.725 1.821 21.746 1.00 66.25 136 GLY A C 1
ATOM 991 O O . GLY A 1 136 ? -12.990 2.740 21.398 1.00 66.25 136 GLY A O 1
ATOM 992 N N . THR A 1 137 ? -14.646 1.307 20.921 1.00 61.75 137 THR A N 1
ATOM 993 C CA . THR A 1 137 ? -14.809 1.660 19.491 1.00 61.75 137 THR A CA 1
ATOM 994 C C . THR A 1 137 ? -15.792 2.802 19.222 1.00 61.75 137 THR A C 1
ATOM 996 O O . THR A 1 137 ? -15.969 3.220 18.073 1.00 61.75 137 THR A O 1
ATOM 999 N N . LYS A 1 138 ? -16.436 3.314 20.275 1.00 55.78 138 LYS A N 1
ATOM 1000 C CA . LYS A 1 138 ? -17.423 4.395 20.230 1.00 55.78 138 LYS A CA 1
ATOM 1001 C C . LYS A 1 138 ? -16.877 5.606 20.987 1.00 55.78 138 LYS A C 1
ATOM 1003 O O . LYS A 1 138 ? -17.100 5.727 22.186 1.00 55.78 138 LYS A O 1
ATOM 1008 N N . GLY A 1 139 ? -16.136 6.448 20.276 1.00 48.88 139 GLY A N 1
ATOM 1009 C CA . GLY A 1 139 ? -15.911 7.848 20.640 1.00 48.88 139 GLY A CA 1
ATOM 1010 C C . GLY A 1 139 ? -16.843 8.734 19.835 1.00 48.88 139 GLY A C 1
ATOM 1011 O O . GLY A 1 139 ? -17.062 8.388 18.647 1.00 48.88 139 GLY A O 1
#

Solvent-accessible surface area (backbone atoms only — not comparable to full-atom values): 7956 Å² total; per-residue (Å²): 127,70,70,21,52,34,34,36,46,51,75,38,85,72,62,40,78,54,75,78,83,82,84,59,99,79,69,56,71,33,64,47,78,40,34,40,93,93,51,84,69,26,57,23,40,31,39,40,37,18,11,47,30,82,63,26,60,46,12,52,58,16,38,43,52,48,33,58,75,69,60,69,30,62,76,52,98,94,39,63,61,68,34,59,32,35,38,47,40,83,14,63,84,65,22,60,63,84,91,62,62,33,28,60,40,22,30,50,24,56,72,68,50,70,94,63,88,82,86,78,67,71,46,35,26,39,32,26,64,79,77,83,68,84,79,58,79,75,126

Foldseek 3Di:
DPAQWFKAKDFDVLWDFDADDDDDPDWFKDCRVCNDPPHDLGTAGMEMETEPAPVLCLLVLLLQVQCVVVVSFDQDDPGRDHHYIYTADYLVQQGDCPPPRSVVRSNVNVVPDDPPPDDDDLDHRNSRDDDPPVVGRDD